Protein AF-A0ABC8QLW7-F1 (afdb_monomer_lite)

Structure (mmCIF, N/CA/C/O backbone):
data_AF-A0ABC8QLW7-F1
#
_entry.id   AF-A0ABC8QLW7-F1
#
loop_
_atom_site.group_PDB
_atom_site.id
_atom_site.type_symbol
_atom_site.label_atom_id
_atom_site.label_alt_id
_atom_site.label_comp_id
_atom_site.label_asym_id
_atom_site.label_entity_id
_atom_site.label_seq_id
_atom_site.pdbx_PDB_ins_code
_atom_site.Cartn_x
_atom_site.Cartn_y
_atom_site.Cartn_z
_atom_site.occupancy
_atom_site.B_iso_or_equiv
_atom_site.auth_seq_id
_atom_site.auth_comp_id
_atom_site.auth_asym_id
_atom_site.auth_atom_id
_atom_site.pdbx_PDB_model_num
ATOM 1 N N . VAL A 1 1 ? 7.672 11.421 -2.401 1.00 70.88 1 VAL A N 1
ATOM 2 C CA . VAL A 1 1 ? 6.398 11.490 -3.164 1.00 70.88 1 VAL A CA 1
ATOM 3 C C . VAL A 1 1 ? 5.508 10.272 -2.886 1.00 70.88 1 VAL A C 1
ATOM 5 O O . VAL A 1 1 ? 4.368 10.480 -2.498 1.00 70.88 1 VAL A O 1
ATOM 8 N N . TYR A 1 2 ? 6.001 9.021 -2.971 1.00 86.12 2 TYR A N 1
ATOM 9 C CA . TYR A 1 2 ? 5.224 7.800 -2.639 1.00 86.12 2 TYR A CA 1
ATOM 10 C C . TYR A 1 2 ? 4.506 7.863 -1.272 1.00 86.12 2 TYR A C 1
ATOM 12 O O . TYR A 1 2 ? 3.316 7.569 -1.194 1.00 86.12 2 TYR A O 1
ATOM 20 N N . ALA A 1 3 ? 5.193 8.332 -0.223 1.00 87.56 3 ALA A N 1
ATOM 21 C CA . ALA A 1 3 ? 4.649 8.385 1.136 1.00 87.56 3 ALA A CA 1
ATOM 22 C C . ALA A 1 3 ? 3.396 9.269 1.246 1.00 87.56 3 ALA A C 1
ATOM 24 O O . ALA A 1 3 ? 2.442 8.903 1.921 1.00 87.56 3 ALA A O 1
ATOM 25 N N . GLN A 1 4 ? 3.348 10.398 0.528 1.00 88.69 4 GLN A N 1
ATOM 26 C CA . GLN A 1 4 ? 2.174 11.279 0.524 1.00 88.69 4 GLN A CA 1
ATOM 27 C C . GLN A 1 4 ? 0.958 10.587 -0.099 1.00 88.69 4 GLN A C 1
ATOM 29 O O . GLN A 1 4 ? -0.132 10.648 0.460 1.00 88.69 4 GLN A O 1
ATOM 34 N N . SER A 1 5 ? 1.145 9.895 -1.227 1.00 91.06 5 SER A N 1
ATOM 35 C CA . SER A 1 5 ? 0.060 9.178 -1.904 1.00 91.06 5 SER A CA 1
ATOM 36 C C . SER A 1 5 ? -0.460 8.000 -1.075 1.00 91.06 5 SER A C 1
ATOM 38 O O . SER A 1 5 ? -1.672 7.838 -0.957 1.00 91.06 5 SER A O 1
ATOM 40 N N . ILE A 1 6 ? 0.434 7.216 -0.462 1.00 93.56 6 ILE A N 1
ATOM 41 C CA . ILE A 1 6 ? 0.046 6.101 0.418 1.00 93.56 6 ILE A CA 1
ATOM 42 C C . ILE A 1 6 ? -0.691 6.634 1.647 1.00 93.56 6 ILE A C 1
ATOM 44 O O . ILE A 1 6 ? -1.783 6.171 1.958 1.00 93.56 6 ILE A O 1
ATOM 48 N N . SER A 1 7 ? -0.137 7.656 2.297 1.00 93.38 7 SER A N 1
ATOM 49 C CA . SER A 1 7 ? -0.739 8.286 3.469 1.00 93.38 7 SER A CA 1
ATOM 50 C C . SER A 1 7 ? -2.136 8.845 3.177 1.00 93.38 7 SER A C 1
ATOM 52 O O . SER A 1 7 ? -3.064 8.596 3.945 1.00 93.38 7 SER A O 1
ATOM 54 N N . ALA A 1 8 ? -2.317 9.526 2.040 1.00 92.50 8 ALA A N 1
ATOM 55 C CA . ALA A 1 8 ? -3.618 10.040 1.618 1.00 92.50 8 ALA A CA 1
ATOM 56 C C . ALA A 1 8 ? -4.637 8.913 1.374 1.00 92.50 8 ALA A C 1
ATOM 58 O O . ALA A 1 8 ? -5.770 9.007 1.841 1.00 92.50 8 ALA A O 1
ATOM 59 N N . ALA A 1 9 ? -4.233 7.825 0.707 1.00 93.19 9 ALA A N 1
ATOM 60 C CA . ALA A 1 9 ? -5.101 6.666 0.492 1.00 93.19 9 ALA A CA 1
ATOM 61 C C . ALA A 1 9 ? -5.500 5.994 1.820 1.00 93.19 9 ALA A C 1
ATOM 63 O O . ALA A 1 9 ? -6.670 5.684 2.036 1.00 93.19 9 ALA A O 1
ATOM 64 N N . CYS A 1 10 ? -4.549 5.821 2.744 1.00 93.94 10 CYS A N 1
ATOM 65 C CA . CYS A 1 10 ? -4.793 5.243 4.068 1.00 93.94 10 CYS A CA 1
ATOM 66 C C . CYS A 1 10 ? -5.748 6.085 4.926 1.00 93.94 10 CYS A C 1
ATOM 68 O O . CYS A 1 10 ? -6.457 5.545 5.778 1.00 93.94 10 CYS A O 1
ATOM 70 N N . GLN A 1 11 ? -5.793 7.396 4.693 1.00 93.25 11 GLN A N 1
ATOM 71 C CA . GLN A 1 11 ? -6.616 8.352 5.433 1.00 93.25 11 GLN A CA 1
ATOM 72 C C . GLN A 1 11 ? -7.971 8.651 4.782 1.00 93.25 11 GLN A C 1
ATOM 74 O O . GLN A 1 11 ? -8.708 9.476 5.311 1.00 93.25 11 GLN A O 1
ATOM 79 N N . LEU A 1 12 ? -8.338 7.962 3.694 1.00 92.75 12 LEU A N 1
ATOM 80 C CA . LEU A 1 12 ? -9.676 8.080 3.110 1.00 92.75 12 LEU A CA 1
ATOM 81 C C . LEU A 1 12 ? -10.760 7.839 4.169 1.00 92.75 12 LEU A C 1
ATOM 83 O O . LEU A 1 12 ? -10.679 6.874 4.942 1.00 92.75 12 LEU A O 1
ATOM 87 N N . ASP A 1 13 ? -11.763 8.717 4.179 1.00 92.94 13 ASP A N 1
ATOM 88 C CA . ASP A 1 13 ? -12.934 8.621 5.048 1.00 92.94 13 ASP A CA 1
ATOM 89 C C . ASP A 1 13 ? -13.886 7.541 4.514 1.00 92.94 13 ASP A C 1
ATOM 91 O O . ASP A 1 13 ? -14.828 7.793 3.764 1.00 92.94 13 ASP A O 1
ATOM 95 N N . TRP A 1 14 ? -13.533 6.294 4.815 1.00 90.56 14 TRP A N 1
ATOM 96 C CA . TRP A 1 14 ? -14.265 5.091 4.443 1.00 90.56 14 TRP A CA 1
ATOM 97 C C . TRP A 1 14 ? -14.124 4.051 5.560 1.00 90.56 14 TRP A C 1
ATOM 99 O O . TRP A 1 14 ? -13.051 3.984 6.181 1.00 90.56 14 TRP A O 1
ATOM 109 N N . PRO A 1 15 ? -15.147 3.210 5.812 1.00 91.31 15 PRO A N 1
ATOM 110 C CA . PRO A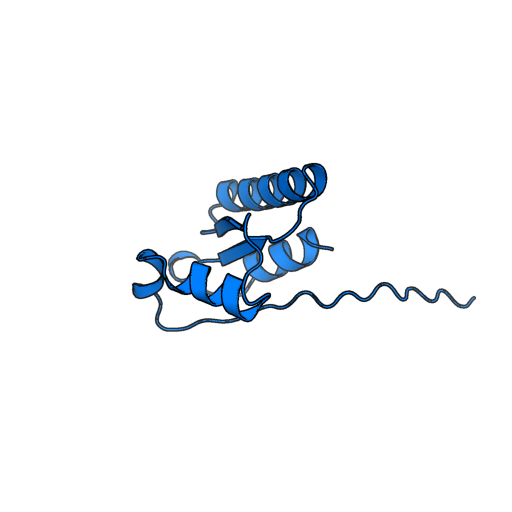 1 15 ? -15.037 2.106 6.762 1.00 91.31 15 PRO A CA 1
ATOM 111 C C . PRO A 1 15 ? -13.805 1.236 6.475 1.00 91.31 15 PRO A C 1
ATOM 113 O O . PRO A 1 15 ? -13.667 0.668 5.389 1.00 91.31 15 PRO A O 1
ATOM 116 N N . LYS A 1 16 ? -12.873 1.169 7.435 1.00 88.19 16 LYS A N 1
ATOM 117 C CA . LYS A 1 16 ? -11.544 0.558 7.236 1.00 88.19 16 LYS A CA 1
ATOM 118 C C . LYS A 1 16 ? -11.607 -0.953 7.013 1.00 88.19 16 LYS A C 1
ATOM 120 O O . LYS A 1 16 ? -10.777 -1.493 6.295 1.00 88.19 16 LYS A O 1
ATOM 125 N N . ASP A 1 17 ? -12.612 -1.611 7.579 1.00 89.88 17 ASP A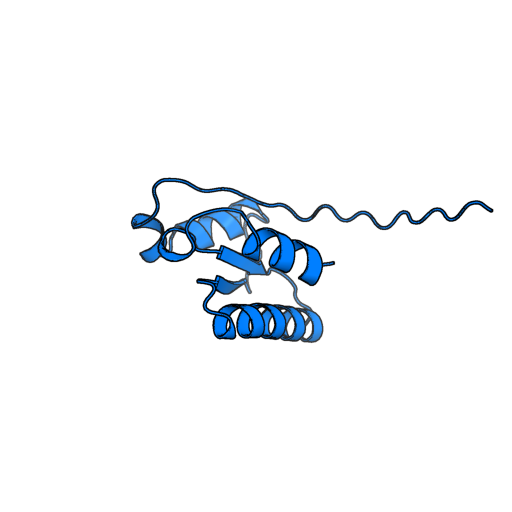 N 1
ATOM 126 C CA . ASP A 1 17 ? -12.938 -3.026 7.378 1.00 89.88 17 ASP A CA 1
ATOM 127 C C . ASP A 1 17 ? -13.425 -3.333 5.951 1.00 89.88 17 ASP A C 1
ATOM 129 O O . ASP A 1 17 ? -13.332 -4.470 5.496 1.00 89.88 17 ASP A O 1
ATOM 133 N N . ARG A 1 18 ? -13.901 -2.315 5.223 1.00 92.69 18 ARG A N 1
ATOM 134 C CA . ARG A 1 18 ? -14.410 -2.430 3.846 1.00 92.69 18 ARG A CA 1
ATOM 135 C C . ARG A 1 18 ? -13.463 -1.859 2.799 1.00 92.69 18 ARG A C 1
ATOM 137 O O . ARG A 1 18 ? -13.824 -1.788 1.627 1.00 92.69 18 ARG A O 1
ATOM 144 N N . LEU A 1 19 ? -12.273 -1.426 3.208 1.00 94.19 19 LEU A N 1
ATOM 145 C CA . LEU A 1 19 ? -11.279 -0.838 2.324 1.00 94.19 19 LEU A CA 1
ATOM 146 C C . LEU A 1 19 ? -10.055 -1.746 2.249 1.00 94.19 19 LEU A C 1
ATOM 148 O O . LEU A 1 19 ? -9.499 -2.127 3.273 1.00 94.19 19 LEU A O 1
ATOM 152 N N . LEU A 1 20 ? -9.610 -2.051 1.034 1.00 95.75 20 LEU A N 1
ATOM 153 C CA . LEU A 1 20 ? -8.305 -2.647 0.773 1.00 95.75 20 LEU A CA 1
ATOM 154 C C . LEU A 1 20 ? -7.490 -1.693 -0.090 1.00 95.75 20 LEU A C 1
ATOM 156 O O . LEU A 1 20 ? -7.929 -1.284 -1.163 1.00 95.75 20 LEU A O 1
ATOM 160 N N . ILE A 1 21 ? -6.276 -1.385 0.355 1.00 95.81 21 ILE A N 1
ATOM 161 C CA . ILE A 1 21 ? -5.337 -0.556 -0.396 1.00 95.81 21 ILE A CA 1
ATOM 162 C C . ILE A 1 21 ? -4.267 -1.455 -1.008 1.00 95.81 21 ILE A C 1
ATOM 164 O O . ILE A 1 21 ? -3.578 -2.194 -0.309 1.00 95.81 21 ILE A O 1
ATOM 168 N N . GLN A 1 22 ? -4.093 -1.372 -2.324 1.00 94.88 22 GLN A N 1
ATOM 169 C CA . GLN A 1 22 ? -2.993 -2.032 -3.022 1.00 94.88 22 GLN A CA 1
ATOM 170 C C . GLN A 1 22 ? -1.984 -0.988 -3.494 1.00 94.88 22 GLN A C 1
ATOM 172 O O . GLN A 1 22 ? -2.326 -0.093 -4.265 1.00 94.88 22 GLN A O 1
ATOM 177 N N . VAL A 1 23 ? -0.733 -1.121 -3.056 1.00 94.94 23 VAL A N 1
ATOM 178 C CA . VAL A 1 23 ? 0.387 -0.322 -3.560 1.00 94.94 23 VAL A CA 1
ATOM 179 C C . VAL A 1 23 ? 1.093 -1.132 -4.633 1.00 94.94 23 VAL A C 1
ATOM 181 O O . VAL A 1 23 ? 1.758 -2.125 -4.333 1.00 94.94 23 VAL A O 1
ATOM 184 N N . LEU A 1 24 ? 0.895 -0.721 -5.884 1.00 92.38 24 LEU A N 1
ATOM 185 C CA . LEU A 1 24 ? 1.480 -1.368 -7.052 1.00 92.38 24 LEU A CA 1
ATOM 186 C C . LEU A 1 24 ? 2.769 -0.648 -7.433 1.00 92.38 24 LEU A C 1
ATOM 188 O O . LEU A 1 24 ? 2.729 0.497 -7.878 1.00 92.38 24 LEU A O 1
ATOM 192 N N . ASP A 1 25 ? 3.891 -1.333 -7.269 1.00 89.88 25 ASP A N 1
ATOM 193 C CA . ASP A 1 25 ? 5.223 -0.814 -7.550 1.00 89.88 25 ASP A CA 1
ATOM 194 C C . ASP A 1 25 ? 5.846 -1.516 -8.768 1.00 89.88 25 ASP A C 1
ATOM 196 O O . ASP A 1 25 ? 5.854 -2.746 -8.862 1.00 89.88 25 ASP A O 1
ATOM 200 N N . ASP A 1 26 ? 6.349 -0.727 -9.714 1.00 87.00 26 ASP A N 1
ATOM 201 C CA . ASP A 1 26 ? 7.100 -1.180 -10.890 1.00 87.00 26 ASP A CA 1
ATOM 202 C C . ASP A 1 26 ? 8.513 -0.571 -10.948 1.00 87.00 26 ASP A C 1
ATOM 204 O O . ASP A 1 26 ? 9.097 -0.480 -12.029 1.00 87.00 26 ASP A O 1
ATOM 208 N N . SER A 1 27 ? 9.042 -0.133 -9.797 1.00 85.12 27 SER A N 1
ATOM 209 C CA . SER A 1 27 ? 10.383 0.445 -9.666 1.00 85.12 27 SER A CA 1
ATOM 210 C C . SER A 1 27 ? 11.465 -0.632 -9.714 1.00 85.12 27 SER A C 1
ATOM 212 O O . SER A 1 27 ? 11.394 -1.601 -8.968 1.00 85.12 27 SER A O 1
ATOM 214 N N . ASP A 1 28 ? 12.527 -0.420 -10.490 1.00 87.00 28 ASP A N 1
ATOM 215 C CA . ASP A 1 28 ? 13.698 -1.317 -10.522 1.00 87.00 28 ASP A CA 1
ATOM 216 C C . ASP A 1 28 ? 14.764 -0.952 -9.459 1.00 87.00 28 ASP A C 1
ATOM 218 O O . ASP A 1 28 ? 15.786 -1.620 -9.334 1.00 87.00 28 ASP A O 1
ATOM 222 N N . ASP A 1 29 ? 14.534 0.117 -8.688 1.00 90.56 29 ASP A N 1
ATOM 223 C CA . ASP A 1 29 ? 15.433 0.605 -7.637 1.00 90.56 29 ASP A CA 1
ATOM 224 C C . ASP A 1 29 ? 15.117 -0.066 -6.288 1.00 90.56 29 ASP A C 1
ATOM 226 O O . ASP A 1 29 ? 14.056 0.152 -5.695 1.00 90.56 29 ASP A O 1
ATOM 230 N N . GLU A 1 30 ? 16.057 -0.866 -5.784 1.00 91.75 30 GLU A N 1
ATOM 231 C CA . GLU A 1 30 ? 15.920 -1.616 -4.529 1.00 91.75 30 GLU A CA 1
ATOM 232 C C . GLU A 1 30 ? 15.716 -0.720 -3.298 1.00 91.75 30 GLU A C 1
ATOM 234 O O . GLU A 1 30 ? 14.988 -1.092 -2.372 1.00 91.75 30 GLU A O 1
ATOM 239 N N . ILE A 1 31 ? 16.314 0.477 -3.278 1.00 93.75 31 ILE A N 1
ATOM 240 C CA . ILE A 1 31 ? 16.148 1.433 -2.177 1.00 93.75 31 ILE A CA 1
ATOM 241 C C . ILE A 1 31 ? 14.712 1.949 -2.187 1.00 93.75 31 ILE A C 1
ATOM 243 O O . ILE A 1 31 ? 14.058 1.983 -1.143 1.00 93.75 31 ILE A O 1
ATOM 247 N N . VAL A 1 32 ? 14.187 2.301 -3.363 1.00 91.38 32 VAL A N 1
ATOM 248 C CA . VAL A 1 32 ? 12.791 2.738 -3.511 1.00 91.38 32 VAL A CA 1
ATOM 249 C C . VAL A 1 32 ? 11.825 1.626 -3.098 1.00 91.38 32 VAL A C 1
ATOM 251 O O . VAL A 1 32 ? 10.904 1.883 -2.318 1.00 91.38 32 VAL A O 1
ATOM 254 N N . GLN A 1 33 ? 12.058 0.388 -3.537 1.00 93.50 33 GLN A N 1
ATOM 255 C CA . GLN A 1 33 ? 11.244 -0.766 -3.144 1.00 93.50 33 GLN A CA 1
ATOM 256 C C . GLN A 1 33 ? 11.229 -0.965 -1.622 1.00 93.50 33 GLN A C 1
ATOM 258 O O . GLN A 1 33 ? 10.165 -1.162 -1.027 1.00 93.50 33 GLN A O 1
ATOM 263 N N . LEU A 1 34 ? 12.397 -0.887 -0.973 1.00 94.88 34 LEU A N 1
ATOM 264 C CA . LEU A 1 34 ? 12.518 -1.015 0.480 1.00 94.88 34 LEU A CA 1
ATOM 265 C C . LEU A 1 34 ? 11.744 0.092 1.204 1.00 94.88 34 LEU A C 1
ATOM 267 O O . LEU A 1 34 ? 11.003 -0.179 2.149 1.00 94.88 34 LEU A O 1
ATOM 271 N N . LEU A 1 35 ? 11.877 1.332 0.738 1.00 95.31 35 LEU A N 1
ATOM 272 C CA . LEU A 1 35 ? 11.189 2.489 1.299 1.00 95.31 35 LEU A CA 1
ATOM 273 C C . LEU A 1 35 ? 9.661 2.374 1.191 1.00 95.31 35 LEU A C 1
ATOM 275 O O . LEU A 1 35 ? 8.959 2.632 2.171 1.00 95.31 35 LEU A O 1
ATOM 279 N N . ILE A 1 36 ? 9.137 1.946 0.037 1.00 95.19 36 ILE A N 1
ATOM 280 C CA . ILE A 1 36 ? 7.695 1.729 -0.152 1.00 95.19 36 ILE A CA 1
ATOM 281 C C . ILE A 1 36 ? 7.208 0.582 0.738 1.00 95.19 36 ILE A C 1
ATOM 283 O O . ILE A 1 36 ? 6.176 0.703 1.401 1.00 95.19 36 ILE A O 1
ATOM 287 N N . LYS A 1 37 ? 7.959 -0.523 0.791 1.00 95.69 37 LYS A N 1
ATOM 288 C CA . LYS A 1 37 ? 7.624 -1.681 1.625 1.00 95.69 37 LYS A CA 1
ATOM 289 C C . LYS A 1 37 ? 7.558 -1.310 3.109 1.00 95.69 37 LYS A C 1
ATOM 291 O O . LYS A 1 37 ? 6.619 -1.727 3.785 1.00 95.69 37 LYS A O 1
ATOM 296 N N . ASN A 1 38 ? 8.501 -0.503 3.597 1.00 96.88 38 ASN A N 1
ATOM 297 C CA . ASN A 1 38 ? 8.515 -0.016 4.978 1.00 96.88 38 ASN A CA 1
ATOM 298 C C . ASN A 1 38 ? 7.317 0.896 5.279 1.00 96.88 38 ASN A C 1
ATOM 300 O O . ASN A 1 38 ? 6.677 0.741 6.318 1.00 96.88 38 ASN A O 1
ATOM 304 N N . GLU A 1 39 ? 6.964 1.799 4.359 1.00 97.06 39 GLU A N 1
ATOM 305 C CA . GLU A 1 39 ? 5.781 2.656 4.505 1.00 97.06 39 GLU A CA 1
ATOM 306 C C . GLU A 1 39 ? 4.502 1.813 4.603 1.00 97.06 39 GLU A C 1
ATOM 308 O O . GLU A 1 39 ? 3.724 1.976 5.544 1.00 97.06 39 GLU A O 1
ATOM 313 N N . VAL A 1 40 ? 4.314 0.858 3.684 1.00 97.25 40 VAL A N 1
ATOM 314 C CA . VAL A 1 40 ? 3.171 -0.071 3.698 1.00 97.25 40 VAL A CA 1
ATOM 315 C C . VAL A 1 40 ? 3.114 -0.864 5.002 1.00 97.25 40 VAL A C 1
ATOM 317 O O . VAL A 1 40 ? 2.043 -0.997 5.592 1.00 97.25 40 VAL A O 1
ATOM 320 N N . TYR A 1 41 ? 4.257 -1.365 5.472 1.00 97.44 41 TYR A N 1
ATOM 321 C CA . TYR A 1 41 ? 4.340 -2.098 6.730 1.00 97.44 41 TYR A CA 1
ATOM 322 C C . TYR A 1 41 ? 3.909 -1.230 7.921 1.00 97.44 41 TYR A C 1
ATOM 324 O O . TYR A 1 41 ? 3.075 -1.660 8.715 1.00 97.44 41 TYR A O 1
ATOM 332 N N . SER A 1 42 ? 4.362 0.026 7.984 1.00 97.38 42 SER A N 1
ATOM 333 C CA . SER A 1 42 ? 3.977 0.956 9.054 1.00 97.38 42 SER A CA 1
ATOM 334 C C . SER A 1 42 ? 2.466 1.236 9.101 1.00 97.38 42 SER A C 1
ATOM 336 O O . SER A 1 42 ? 1.889 1.398 10.175 1.00 97.38 42 SER A O 1
ATOM 338 N N . TRP A 1 43 ? 1.792 1.278 7.945 1.00 97.19 43 TRP A N 1
ATOM 339 C CA . TRP A 1 43 ? 0.335 1.434 7.874 1.00 97.19 43 TRP A CA 1
ATOM 340 C C . TRP A 1 43 ? -0.403 0.154 8.244 1.00 97.19 43 TRP A C 1
ATOM 342 O O . TRP A 1 43 ? -1.448 0.216 8.895 1.00 97.19 43 TRP A O 1
ATOM 352 N N . LYS A 1 44 ? 0.161 -1.000 7.889 1.00 96.69 44 LYS A N 1
ATOM 353 C CA . LYS A 1 44 ? -0.369 -2.297 8.297 1.00 96.69 44 LYS A CA 1
ATOM 354 C C . LYS A 1 44 ? -0.344 -2.464 9.819 1.00 96.69 44 LYS A C 1
ATOM 356 O O . LYS A 1 44 ? -1.334 -2.916 10.385 1.00 96.69 44 LYS A O 1
ATOM 361 N N . GLU A 1 45 ? 0.725 -2.035 10.492 1.00 97.06 45 GLU A N 1
ATOM 362 C CA . GLU A 1 45 ? 0.810 -2.038 11.965 1.00 97.06 45 GLU A CA 1
ATOM 363 C C . GLU A 1 45 ? -0.229 -1.122 12.629 1.00 97.06 45 GLU A C 1
ATOM 365 O O . GLU A 1 45 ? -0.697 -1.407 13.727 1.00 97.06 45 GLU A O 1
ATOM 370 N N . LYS A 1 46 ? -0.661 -0.062 11.936 1.00 94.81 46 LYS A N 1
ATOM 371 C CA . LYS A 1 46 ? -1.758 0.819 12.373 1.00 94.81 46 LYS A CA 1
ATOM 372 C C . LYS A 1 46 ? -3.153 0.225 12.119 1.00 94.81 46 LYS A C 1
ATOM 374 O O . LYS A 1 46 ? -4.149 0.908 12.341 1.00 94.81 46 LYS A O 1
ATOM 379 N N . GLY A 1 47 ? -3.240 -1.015 11.634 1.00 94.75 47 GLY A N 1
ATOM 380 C CA . GLY A 1 47 ? -4.499 -1.712 11.366 1.00 94.75 47 GLY A CA 1
ATOM 381 C C . GLY A 1 47 ? -5.133 -1.390 10.012 1.00 94.75 47 GLY A C 1
ATOM 382 O O . GLY A 1 47 ? -6.275 -1.775 9.772 1.00 94.75 47 GLY A O 1
ATOM 383 N N . VAL A 1 48 ? -4.425 -0.701 9.110 1.00 96.19 48 VAL A N 1
ATOM 384 C CA . VAL A 1 48 ? -4.923 -0.484 7.745 1.00 96.19 48 VAL A CA 1
ATOM 385 C C . VAL A 1 48 ? -4.761 -1.767 6.936 1.00 96.19 48 VAL A C 1
ATOM 387 O O . VAL A 1 48 ? -3.686 -2.367 6.898 1.00 96.19 48 VAL A O 1
ATOM 390 N N . ASN A 1 49 ? -5.820 -2.175 6.241 1.00 96.38 49 ASN A N 1
ATOM 391 C CA . ASN A 1 49 ? -5.762 -3.280 5.293 1.00 96.38 49 ASN A CA 1
ATOM 392 C C . ASN A 1 49 ? -5.070 -2.819 3.996 1.00 96.38 49 ASN A C 1
ATOM 394 O O . ASN A 1 49 ? -5.698 -2.287 3.079 1.00 96.38 49 ASN A O 1
ATOM 398 N N . ILE A 1 50 ? -3.744 -2.964 3.959 1.00 97.06 50 ILE A N 1
ATOM 399 C CA . ILE A 1 50 ? -2.882 -2.527 2.858 1.00 97.06 50 ILE A CA 1
ATOM 400 C C . ILE A 1 50 ? -1.911 -3.635 2.431 1.00 97.06 50 ILE A C 1
ATOM 402 O O . ILE A 1 50 ? -1.359 -4.365 3.260 1.00 97.06 50 ILE A O 1
ATOM 406 N N . ILE A 1 51 ? -1.690 -3.759 1.121 1.00 95.69 51 ILE A N 1
ATOM 407 C CA . ILE A 1 51 ? -0.831 -4.777 0.511 1.00 95.69 51 ILE A CA 1
ATOM 408 C C . ILE A 1 51 ? 0.149 -4.116 -0.459 1.00 95.69 51 ILE A C 1
ATOM 410 O O . ILE A 1 51 ? -0.239 -3.349 -1.337 1.00 95.69 51 ILE A O 1
ATOM 414 N N . TYR A 1 52 ? 1.427 -4.465 -0.323 1.00 95.50 52 TYR A N 1
ATOM 415 C CA . TYR A 1 52 ? 2.474 -4.106 -1.275 1.00 95.50 52 TYR A CA 1
ATOM 416 C C . TYR A 1 52 ? 2.593 -5.173 -2.365 1.00 95.50 52 TYR A C 1
ATOM 418 O O . TYR A 1 52 ? 2.663 -6.367 -2.057 1.00 95.50 52 TYR A O 1
ATOM 426 N N . ARG A 1 53 ? 2.648 -4.757 -3.633 1.00 91.88 53 ARG A N 1
ATOM 427 C CA . ARG A 1 53 ? 2.878 -5.646 -4.777 1.00 91.88 53 ARG A CA 1
ATOM 428 C C . ARG A 1 53 ? 3.927 -5.039 -5.695 1.00 91.88 53 ARG A C 1
ATOM 430 O O . ARG A 1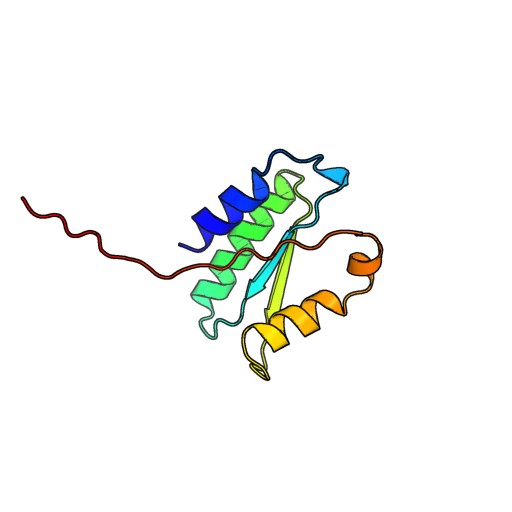 53 ? 3.657 -4.055 -6.374 1.00 91.88 53 ARG A O 1
ATOM 437 N N . HIS A 1 54 ? 5.089 -5.676 -5.743 1.00 89.69 54 HIS A N 1
ATOM 438 C CA . HIS A 1 54 ? 6.123 -5.358 -6.716 1.00 89.69 54 HIS A CA 1
ATOM 439 C C . HIS A 1 54 ? 5.985 -6.254 -7.949 1.00 89.69 54 HIS A C 1
ATOM 441 O O . HIS A 1 54 ? 5.682 -7.448 -7.836 1.00 89.69 54 HIS A O 1
ATOM 447 N N . ARG A 1 55 ? 6.215 -5.686 -9.131 1.00 80.88 55 ARG A N 1
ATOM 448 C CA . ARG A 1 55 ? 6.148 -6.405 -10.400 1.00 80.88 55 ARG A CA 1
ATOM 449 C C . ARG A 1 55 ? 7.487 -6.365 -11.133 1.00 80.88 55 ARG A C 1
ATOM 451 O O . ARG A 1 55 ? 7.854 -5.339 -11.684 1.00 80.88 55 ARG A O 1
ATOM 458 N N . PHE A 1 56 ? 8.104 -7.537 -11.279 1.00 69.88 56 PHE A N 1
ATOM 459 C CA . PHE A 1 56 ? 9.397 -7.691 -11.956 1.00 69.88 56 PHE A CA 1
ATOM 460 C C . PHE A 1 56 ? 9.331 -7.540 -13.492 1.00 69.88 56 PHE A C 1
ATOM 462 O O . PHE A 1 56 ? 10.262 -7.056 -14.121 1.00 69.88 56 PHE A O 1
ATOM 469 N N . ILE A 1 57 ? 8.229 -7.953 -14.135 1.00 74.31 57 ILE A N 1
ATOM 470 C CA . ILE A 1 57 ? 8.092 -7.917 -15.606 1.00 74.31 57 ILE A CA 1
ATOM 471 C C . ILE A 1 57 ? 7.120 -6.811 -16.017 1.00 74.31 57 ILE A C 1
ATOM 473 O O . ILE A 1 57 ? 5.908 -6.970 -15.872 1.00 74.31 57 ILE A O 1
ATOM 477 N N . ARG A 1 58 ? 7.622 -5.719 -16.602 1.00 77.81 58 ARG A N 1
ATOM 478 C CA . ARG A 1 58 ? 6.838 -4.530 -16.998 1.00 77.81 58 ARG A CA 1
ATOM 479 C C . ARG A 1 58 ? 6.072 -4.688 -18.326 1.00 77.81 58 ARG A C 1
ATOM 481 O O . ARG A 1 58 ? 6.140 -3.832 -19.202 1.00 77.81 58 ARG A O 1
ATOM 488 N N . THR A 1 59 ? 5.294 -5.758 -18.507 1.00 74.50 59 THR A N 1
ATOM 489 C CA . THR A 1 59 ? 4.451 -5.917 -19.716 1.00 74.50 59 THR A CA 1
ATOM 490 C C . THR A 1 59 ? 3.129 -5.149 -19.602 1.00 74.50 59 THR A C 1
ATOM 492 O O . THR A 1 59 ? 2.422 -5.248 -18.601 1.00 74.50 59 THR A O 1
ATOM 495 N N . GLY A 1 60 ? 2.758 -4.368 -20.618 1.00 75.12 60 GLY A N 1
ATOM 496 C CA . GLY A 1 60 ? 1.494 -3.614 -20.626 1.00 75.12 60 GLY A CA 1
ATOM 497 C C . GLY A 1 60 ? 1.449 -2.391 -19.695 1.00 75.12 60 GLY A C 1
ATOM 498 O O . GLY A 1 60 ? 0.363 -1.864 -19.451 1.00 75.12 60 GLY A O 1
ATOM 499 N N . TYR A 1 61 ? 2.598 -1.936 -19.177 1.00 81.56 61 TYR A N 1
ATOM 500 C CA . TYR A 1 61 ? 2.733 -0.725 -18.351 1.00 81.56 61 TYR A CA 1
ATOM 501 C C . TYR A 1 61 ? 1.697 -0.654 -17.207 1.00 81.56 61 TYR A C 1
ATOM 503 O O . TYR A 1 61 ? 1.457 -1.644 -16.510 1.00 81.56 61 TYR A O 1
ATOM 511 N N . LYS A 1 62 ? 1.063 0.514 -17.030 1.00 78.88 62 LYS A N 1
ATOM 512 C CA . LYS A 1 62 ? 0.044 0.810 -16.013 1.00 78.88 62 LYS A CA 1
ATOM 513 C C . LYS A 1 62 ? -1.157 -0.137 -16.101 1.00 78.88 62 LYS A C 1
ATOM 515 O O . LYS A 1 62 ? -1.564 -0.698 -15.088 1.00 78.88 62 LYS A O 1
ATOM 520 N N . ALA A 1 63 ? -1.675 -0.376 -17.308 1.00 82.06 63 ALA A N 1
ATOM 521 C CA . ALA A 1 63 ? -2.814 -1.270 -17.522 1.00 82.06 63 ALA A CA 1
ATOM 522 C C . ALA A 1 63 ? -2.473 -2.729 -17.181 1.00 82.06 63 ALA A C 1
ATOM 524 O O . ALA A 1 63 ? -3.282 -3.440 -16.591 1.00 82.06 63 ALA A O 1
ATOM 525 N N . GLY A 1 64 ? -1.255 -3.170 -17.500 1.00 80.56 64 GLY A N 1
ATOM 526 C CA . GLY A 1 64 ? -0.769 -4.504 -17.158 1.00 80.56 64 GLY A CA 1
ATOM 527 C C . GLY A 1 64 ? -0.557 -4.693 -15.656 1.00 80.56 64 GLY A C 1
ATOM 528 O O . GLY A 1 64 ? -0.884 -5.755 -15.129 1.00 80.56 64 GLY A O 1
ATOM 529 N N . ASN A 1 65 ? -0.051 -3.670 -14.956 1.00 80.56 65 ASN A N 1
ATOM 530 C CA . ASN A 1 65 ? 0.123 -3.728 -13.503 1.00 80.56 65 ASN A CA 1
ATOM 531 C C . ASN A 1 65 ? -1.239 -3.820 -12.800 1.00 80.56 65 ASN A C 1
ATOM 533 O O . ASN A 1 65 ? -1.467 -4.717 -11.990 1.00 80.56 65 ASN A O 1
ATOM 537 N N . LEU A 1 66 ? -2.189 -2.981 -13.222 1.00 83.94 66 LEU A N 1
ATOM 538 C CA . LEU A 1 66 ? -3.565 -3.041 -12.743 1.00 83.94 66 LEU A CA 1
ATOM 539 C C . LEU A 1 66 ? -4.210 -4.403 -13.032 1.00 83.94 66 LEU A C 1
ATOM 541 O O . LEU A 1 66 ? -4.772 -5.010 -12.130 1.00 83.94 66 LEU A O 1
ATOM 545 N N . LYS A 1 67 ? -4.081 -4.935 -14.254 1.00 86.38 67 LYS A N 1
ATOM 546 C CA . LYS A 1 67 ? -4.625 -6.257 -14.606 1.00 86.38 67 LYS A CA 1
ATOM 547 C C . LYS A 1 67 ? -4.091 -7.365 -13.692 1.00 86.38 67 LYS A C 1
ATOM 549 O O . LYS A 1 67 ? -4.856 -8.232 -13.287 1.00 86.38 67 LYS A O 1
ATOM 554 N N . SER A 1 68 ? -2.800 -7.329 -13.356 1.00 85.50 68 SER A N 1
ATOM 555 C CA . SER A 1 68 ? -2.180 -8.283 -12.426 1.00 85.50 68 SER A CA 1
ATOM 556 C C . SER A 1 68 ? -2.741 -8.155 -11.006 1.00 85.50 68 SER A C 1
ATOM 558 O O . SER A 1 68 ? -3.055 -9.158 -10.369 1.00 85.50 68 SER A O 1
ATOM 560 N N . ALA A 1 69 ? -2.916 -6.925 -10.519 1.00 86.88 69 ALA A N 1
ATOM 561 C CA . ALA A 1 69 ? -3.528 -6.662 -9.220 1.00 86.88 69 ALA A CA 1
ATOM 562 C C . ALA A 1 69 ? -4.975 -7.175 -9.155 1.00 86.88 69 ALA A C 1
ATOM 564 O O . ALA A 1 69 ? -5.359 -7.841 -8.198 1.00 86.88 69 ALA A O 1
ATOM 565 N N . MET A 1 70 ? -5.749 -6.938 -10.216 1.00 89.38 70 MET A N 1
ATOM 566 C CA . MET A 1 70 ? -7.169 -7.295 -10.306 1.00 89.38 70 MET A CA 1
ATOM 567 C C . MET A 1 70 ? -7.415 -8.799 -10.468 1.00 89.38 70 MET A C 1
ATOM 569 O O . MET A 1 70 ? -8.533 -9.257 -10.267 1.00 89.38 70 MET A O 1
ATOM 573 N N . ALA A 1 71 ? -6.381 -9.575 -10.798 1.00 88.88 71 ALA A N 1
ATOM 574 C CA . ALA A 1 71 ? -6.460 -11.029 -10.890 1.00 88.88 71 ALA A CA 1
ATOM 575 C C . ALA A 1 71 ? -6.349 -11.744 -9.528 1.00 88.88 71 ALA A C 1
ATOM 577 O O . ALA A 1 71 ? -6.485 -12.964 -9.479 1.00 88.88 71 ALA A O 1
ATOM 578 N N . CYS A 1 72 ? -6.072 -11.029 -8.432 1.00 88.25 72 CYS A N 1
ATOM 579 C CA . CYS A 1 72 ? -5.956 -11.642 -7.109 1.00 88.25 72 CYS A CA 1
ATOM 580 C C . CYS A 1 72 ? -7.331 -12.036 -6.550 1.00 88.25 72 CYS A C 1
ATOM 582 O O . CYS A 1 72 ? -8.265 -11.250 -6.630 1.00 88.25 72 CYS A O 1
ATOM 584 N N . ASP A 1 73 ? -7.459 -13.205 -5.917 1.00 91.50 73 ASP A N 1
ATOM 585 C CA . ASP A 1 73 ? -8.770 -13.704 -5.468 1.00 91.50 73 ASP A CA 1
ATOM 586 C C . ASP A 1 73 ? -9.469 -12.804 -4.444 1.00 91.50 73 ASP A C 1
ATOM 588 O O . ASP A 1 73 ? -10.670 -12.590 -4.567 1.00 91.50 73 ASP A O 1
ATOM 592 N N . TYR A 1 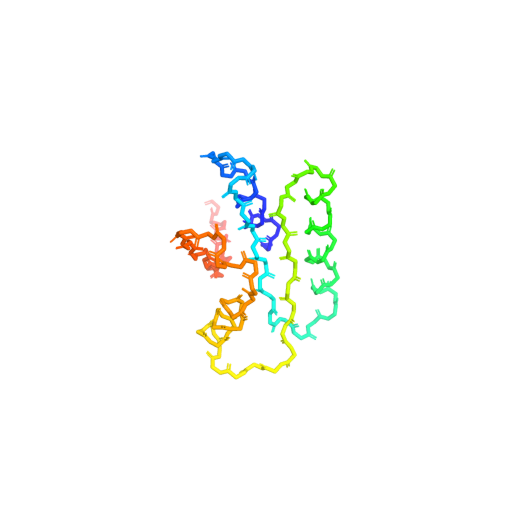74 ? -8.722 -12.201 -3.513 1.00 90.12 74 TYR A N 1
ATOM 593 C CA . TYR A 1 74 ? -9.275 -11.287 -2.500 1.00 90.12 74 TYR A CA 1
ATOM 594 C C . TYR A 1 74 ? -9.951 -10.047 -3.099 1.00 90.12 74 TYR A C 1
ATOM 596 O O . TYR A 1 74 ? -10.714 -9.368 -2.427 1.00 90.12 74 TYR A O 1
ATOM 604 N N . VAL A 1 75 ? -9.661 -9.704 -4.357 1.00 90.69 75 VAL A N 1
ATOM 605 C CA . VAL A 1 75 ? -10.307 -8.579 -5.041 1.00 90.69 75 VAL A CA 1
ATOM 606 C C . VAL A 1 75 ? -11.787 -8.861 -5.279 1.00 90.69 75 VAL A C 1
ATOM 608 O O . VAL A 1 75 ? -12.578 -7.926 -5.307 1.00 90.69 75 VAL A O 1
ATOM 611 N N . LYS A 1 76 ? -12.167 -10.134 -5.439 1.00 91.25 76 LYS A N 1
ATOM 612 C CA . LYS A 1 76 ? -13.549 -10.549 -5.723 1.00 91.25 76 LYS A CA 1
ATOM 613 C C . LYS A 1 76 ? -14.511 -10.214 -4.581 1.00 91.25 76 LYS A C 1
ATOM 615 O O . LYS A 1 76 ? -15.711 -10.141 -4.819 1.00 91.25 76 LYS A O 1
ATOM 620 N N . ASP A 1 77 ? -13.979 -9.975 -3.385 1.00 92.50 77 ASP A N 1
ATOM 621 C CA . ASP A 1 77 ? -14.743 -9.574 -2.204 1.00 92.50 77 ASP A CA 1
ATOM 622 C C . ASP A 1 77 ? -15.116 -8.075 -2.220 1.00 92.50 77 ASP A C 1
ATOM 624 O O . ASP A 1 77 ? -15.859 -7.612 -1.354 1.00 92.50 77 ASP A O 1
ATOM 628 N N . TYR A 1 78 ? -14.619 -7.305 -3.199 1.00 93.00 78 TYR A N 1
ATOM 629 C CA . TYR A 1 78 ? -14.842 -5.864 -3.324 1.00 93.00 78 TYR A CA 1
ATOM 630 C C . TYR A 1 78 ? -15.652 -5.530 -4.584 1.00 93.00 78 TYR A C 1
ATOM 632 O O . TYR A 1 78 ? -15.311 -5.932 -5.693 1.00 93.00 78 TYR A O 1
ATOM 640 N N . GLU A 1 79 ? -16.710 -4.735 -4.415 1.00 92.81 79 GLU A N 1
ATOM 641 C CA . GLU A 1 79 ? -17.608 -4.319 -5.506 1.00 92.81 79 GLU A CA 1
ATOM 642 C C . GLU A 1 79 ? -17.040 -3.159 -6.341 1.00 92.81 79 GLU A C 1
ATOM 644 O O . GLU A 1 79 ? -17.273 -3.070 -7.546 1.00 92.81 79 GLU A O 1
ATOM 649 N N . PHE A 1 80 ? -16.267 -2.273 -5.708 1.00 92.38 80 PHE A N 1
ATOM 650 C CA . PHE A 1 80 ? -15.772 -1.044 -6.323 1.00 92.38 80 PHE A CA 1
ATOM 651 C C . PHE A 1 80 ? -14.249 -0.998 -6.362 1.00 92.38 80 PHE A C 1
ATOM 653 O O . PHE A 1 80 ? -13.564 -1.453 -5.446 1.00 92.38 80 PHE A O 1
ATOM 660 N N . VAL A 1 81 ? -13.721 -0.371 -7.413 1.00 91.62 81 VAL A N 1
ATOM 661 C CA . VAL A 1 81 ? -12.286 -0.141 -7.595 1.00 91.62 81 VAL A CA 1
ATOM 662 C C . VAL A 1 81 ? -12.049 1.338 -7.867 1.00 91.62 81 VAL A C 1
ATOM 664 O O . VAL A 1 81 ? -12.610 1.903 -8.804 1.00 91.62 81 VAL A O 1
ATOM 667 N N . ALA A 1 82 ? -11.173 1.951 -7.073 1.00 91.44 82 ALA A N 1
ATOM 668 C CA . ALA A 1 82 ? -10.657 3.293 -7.311 1.00 91.44 82 ALA A CA 1
ATOM 669 C C . ALA A 1 82 ? -9.172 3.215 -7.681 1.00 91.44 82 ALA A C 1
ATOM 671 O O . ALA A 1 82 ? -8.404 2.482 -7.058 1.00 91.44 82 ALA A O 1
ATOM 672 N N . ILE A 1 83 ? -8.761 3.981 -8.693 1.00 89.19 83 ILE A N 1
ATOM 673 C CA . ILE A 1 83 ? -7.374 4.013 -9.165 1.00 89.19 83 ILE A CA 1
ATOM 674 C C . ILE A 1 83 ? -6.799 5.394 -8.869 1.00 89.19 83 ILE A C 1
ATOM 676 O O . ILE A 1 83 ? -7.242 6.396 -9.428 1.00 89.19 83 ILE A O 1
ATOM 680 N N . LEU A 1 84 ? -5.789 5.434 -8.003 1.00 84.81 84 LEU A N 1
ATOM 681 C CA . LEU A 1 84 ? -5.060 6.648 -7.652 1.00 84.81 84 LEU A CA 1
ATOM 682 C C . LEU A 1 84 ? -3.720 6.643 -8.383 1.00 84.81 84 LEU A C 1
ATOM 684 O O . LEU A 1 84 ? -2.867 5.790 -8.144 1.00 84.81 84 LEU A O 1
ATOM 688 N N . MET A 1 85 ? -3.541 7.594 -9.295 1.00 78.44 85 MET A N 1
ATOM 689 C CA . MET A 1 85 ? -2.318 7.715 -10.081 1.00 78.44 85 MET A CA 1
ATOM 690 C C . MET A 1 85 ? -1.421 8.776 -9.461 1.00 78.44 85 MET A C 1
ATOM 692 O O . MET A 1 85 ? -1.851 9.905 -9.239 1.00 78.44 85 MET A O 1
ATOM 696 N N . GLN A 1 86 ? -0.152 8.444 -9.240 1.00 73.62 86 GLN A N 1
ATOM 697 C CA . GLN A 1 86 ? 0.833 9.461 -8.908 1.00 73.62 86 GLN A CA 1
ATOM 698 C C . GLN A 1 86 ? 1.160 10.274 -10.165 1.00 73.62 86 GLN A C 1
ATOM 700 O O . GLN A 1 86 ? 1.668 9.744 -11.156 1.00 73.62 86 GLN A O 1
ATOM 705 N N . THR A 1 87 ? 0.862 11.570 -10.131 1.00 61.09 87 THR A N 1
ATOM 706 C CA . THR A 1 87 ? 1.385 12.535 -11.097 1.00 61.09 87 THR A CA 1
ATOM 707 C C . THR A 1 87 ? 2.727 13.037 -10.583 1.00 61.09 87 THR A C 1
ATOM 709 O O . THR A 1 87 ? 2.802 13.618 -9.500 1.00 61.09 87 THR A O 1
ATOM 712 N N . SER A 1 88 ? 3.801 12.818 -11.337 1.00 49.47 88 SER A N 1
ATOM 713 C CA . SER A 1 88 ? 5.077 13.482 -11.089 1.00 49.47 88 SER A CA 1
ATOM 714 C C . SER A 1 88 ? 4.911 14.970 -11.375 1.00 49.47 88 SER A C 1
ATOM 716 O O . SER A 1 88 ? 4.800 15.356 -12.535 1.00 49.47 88 SER A O 1
ATOM 718 N N . ASN A 1 89 ? 4.894 15.803 -10.339 1.00 42.34 89 ASN A N 1
ATOM 719 C CA . ASN A 1 89 ? 5.169 17.219 -10.519 1.00 42.34 89 ASN A CA 1
ATOM 720 C C . ASN A 1 89 ? 6.039 17.735 -9.370 1.00 42.34 89 ASN A C 1
ATOM 722 O O . ASN A 1 89 ? 5.533 17.931 -8.265 1.00 42.34 89 ASN A O 1
ATOM 726 N N . PRO A 1 90 ? 7.339 17.970 -9.599 1.00 50.06 90 PRO A N 1
ATOM 727 C CA . PRO A 1 90 ? 8.106 18.902 -8.809 1.00 50.06 90 PRO A CA 1
ATOM 728 C C . PRO A 1 90 ? 8.351 20.139 -9.675 1.00 50.06 90 PRO A C 1
ATOM 730 O O . PRO A 1 90 ? 9.360 20.235 -10.363 1.00 50.06 90 PRO A O 1
ATOM 733 N N . ILE A 1 91 ? 7.431 21.099 -9.650 1.00 41.16 91 ILE A N 1
ATOM 734 C CA . ILE A 1 91 ? 7.787 22.479 -9.984 1.00 41.16 91 ILE A CA 1
ATOM 735 C C . ILE A 1 91 ? 7.479 23.304 -8.743 1.00 41.16 91 ILE A C 1
ATOM 737 O O . ILE A 1 91 ? 6.452 23.963 -8.631 1.00 41.16 91 ILE A O 1
ATOM 741 N N . LEU A 1 92 ? 8.387 23.219 -7.770 1.00 44.62 92 LEU A N 1
ATOM 742 C CA . LEU A 1 92 ? 8.616 24.337 -6.868 1.00 44.62 92 LEU A CA 1
ATOM 743 C C . LEU A 1 92 ? 9.403 25.374 -7.673 1.00 44.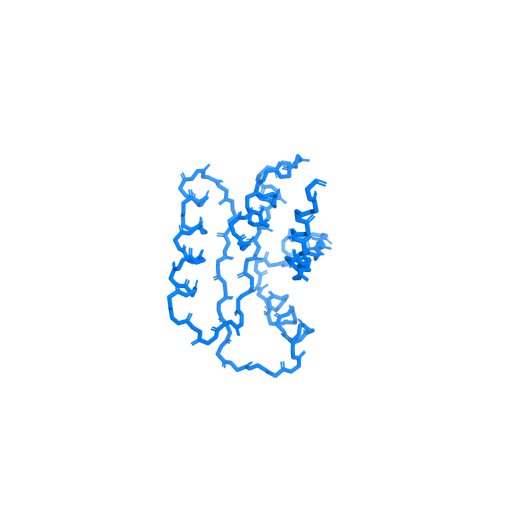62 92 LEU A C 1
ATOM 745 O O . LEU A 1 92 ? 10.628 25.408 -7.621 1.00 44.62 92 LEU A O 1
ATOM 749 N N . THR A 1 93 ? 8.717 26.208 -8.453 1.00 41.09 93 THR A N 1
ATOM 750 C CA . THR A 1 93 ? 9.274 27.527 -8.759 1.00 41.09 93 THR A CA 1
ATOM 751 C C . THR A 1 93 ? 9.045 28.378 -7.523 1.00 41.09 93 THR A C 1
ATOM 753 O O . THR A 1 93 ? 7.995 28.994 -7.364 1.00 41.09 93 THR A O 1
ATOM 756 N N . SER A 1 94 ? 10.024 28.386 -6.621 1.00 47.00 94 SER A N 1
ATOM 757 C CA . SER A 1 94 ? 10.240 29.555 -5.781 1.00 47.00 94 SER A CA 1
ATOM 758 C C . SER A 1 94 ? 10.756 30.660 -6.702 1.00 47.00 94 SER A C 1
ATOM 760 O O . SER A 1 94 ? 11.933 30.684 -7.063 1.00 47.00 94 SER A O 1
ATOM 762 N N . SER A 1 95 ? 9.859 31.526 -7.155 1.00 43.28 95 SER A N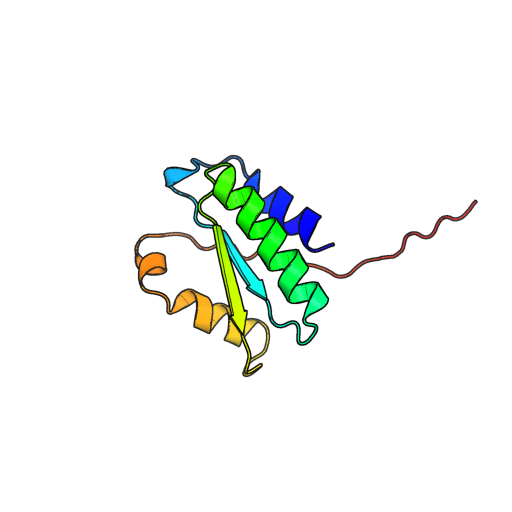 1
ATOM 763 C CA . SER A 1 95 ? 10.239 32.860 -7.607 1.00 43.28 95 SER A CA 1
ATOM 764 C C . SER A 1 95 ? 10.154 33.770 -6.384 1.00 43.28 95 SER A C 1
ATOM 766 O O . SER A 1 95 ? 9.161 33.701 -5.662 1.00 43.28 95 SER A O 1
ATOM 768 N N . ASN A 1 96 ? 11.239 34.509 -6.140 1.00 44.91 96 ASN A N 1
ATOM 769 C CA . ASN A 1 96 ? 11.404 35.486 -5.058 1.00 44.91 96 ASN A CA 1
ATOM 770 C C . ASN A 1 96 ? 10.212 36.433 -4.897 1.00 44.91 96 ASN A C 1
ATOM 772 O O . ASN A 1 96 ? 9.644 36.829 -5.941 1.00 44.91 96 ASN A O 1
#

Sequence (96 aa):
VYAQSISAACQLDWPKDRLLIQVLDDSDDEIVQLLIKNEVYSWKEKGVNIIYRHRFIRTGYKAGNLKSAMACDYVKDYEFVAILMQTSNPILTSSN

Foldseek 3Di:
DLLVLVVVQLPPPDDQVQDAAEDEDADPDPVVLVVNVVSQVVSVVVVHRYDYDYDPDQPPHPVVSVVVVCPDPVVVVHPDDDDDDDDDDDDPPPDD

Radius of gyration: 14.75 Å; chains: 1; bounding box: 34×49×33 Å

pLDDT: mean 85.25, std 14.74, range [41.09, 97.44]

Organism: NCBI:txid185542

Secondary structure (DSSP, 8-state):
-HHHHHHHHHT-SS-GGG--EEEEE----HHHHHHHHHHHHHHHHTT--EEEEE-SS-TTHHHHHHHHHHTSGGGGG-S-----PPP---------

InterPro domains:
  IPR029044 Nucleotide-diphospho-sugar transferases [G3DSA:3.90.550.10] (1-84)